Protein AF-A0A1M7AL70-F1 (afdb_monomer_lite)

Secondary structure (DSSP, 8-state):
---TTSS-EEEEEETTEEEEEEP---SS----HHHHHHHHHHHHHHT-

Sequence (48 aa):
ARAPEDAPALVKKIGKTTYKVRVHFSDTSTETMSDKIKRMLKNEIQQM

pLDDT: mean 81.15, std 10.33, range [52.06, 93.62]

Foldseek 3Di:
DDPQVPADWDWDDDPPDIDTHGDDDDPPDPADPVNVVVVVVVVVVVVD

Structure (mmCIF, N/CA/C/O backbone):
data_AF-A0A1M7AL70-F1
#
_entry.id   AF-A0A1M7AL70-F1
#
loop_
_atom_site.group_PDB
_atom_site.id
_atom_site.type_symbol
_atom_site.l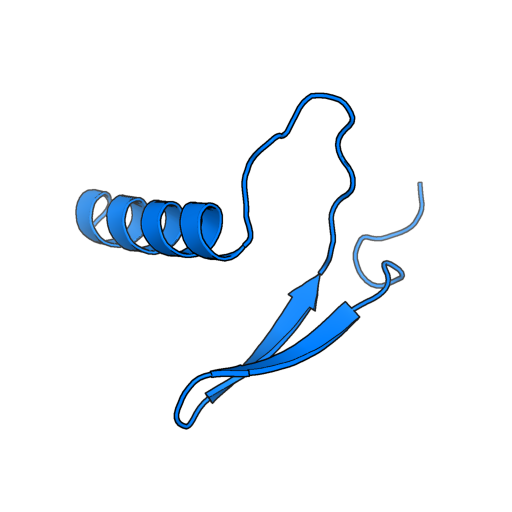abel_atom_id
_atom_site.label_alt_id
_atom_site.label_comp_id
_atom_site.label_asym_id
_atom_site.label_entity_id
_atom_site.label_seq_id
_atom_site.pdbx_PDB_ins_code
_atom_site.Cartn_x
_atom_site.Cartn_y
_atom_site.Cartn_z
_atom_site.occupancy
_atom_site.B_iso_or_equiv
_atom_site.auth_seq_id
_atom_site.auth_comp_id
_atom_site.auth_asym_id
_atom_site.auth_atom_id
_atom_site.pdbx_PDB_model_num
ATOM 1 N N . ALA A 1 1 ? -3.417 1.316 -26.581 1.00 52.06 1 ALA A N 1
ATOM 2 C CA . ALA A 1 1 ? -2.883 1.151 -25.212 1.00 52.06 1 ALA A CA 1
ATOM 3 C C . ALA A 1 1 ? -3.472 -0.123 -24.612 1.00 52.06 1 ALA A C 1
ATOM 5 O O . ALA A 1 1 ? -4.653 -0.367 -24.825 1.00 52.06 1 ALA A O 1
ATOM 6 N N . ARG A 1 2 ? -2.666 -0.968 -23.955 1.00 54.53 2 ARG A N 1
ATOM 7 C CA . ARG A 1 2 ? -3.120 -2.238 -23.353 1.00 54.53 2 ARG A CA 1
ATOM 8 C C . ARG A 1 2 ? -4.076 -1.928 -22.192 1.00 54.53 2 ARG A C 1
ATOM 10 O O . ARG A 1 2 ? -3.748 -1.079 -21.366 1.00 54.53 2 ARG A O 1
ATOM 17 N N . ALA A 1 3 ? -5.251 -2.557 -22.150 1.00 60.09 3 ALA A N 1
ATOM 18 C CA . ALA A 1 3 ? -6.207 -2.352 -21.063 1.00 60.09 3 ALA A CA 1
ATOM 19 C C . ALA A 1 3 ? -5.569 -2.750 -19.713 1.00 60.09 3 ALA A C 1
ATOM 21 O O . ALA A 1 3 ? -4.797 -3.711 -19.671 1.00 60.09 3 ALA A O 1
ATOM 22 N N . PRO A 1 4 ? -5.891 -2.071 -18.594 1.00 60.97 4 PRO A N 1
ATOM 23 C CA . PRO A 1 4 ? -5.321 -2.363 -17.270 1.00 60.97 4 PRO A CA 1
ATOM 24 C C . PRO A 1 4 ? -5.650 -3.773 -16.745 1.00 60.97 4 PRO A C 1
ATOM 26 O O . PRO A 1 4 ? -5.183 -4.165 -15.673 1.00 60.97 4 PRO A O 1
ATOM 29 N N . GLU A 1 5 ? -6.484 -4.527 -17.460 1.00 63.16 5 GLU A N 1
ATOM 30 C CA . GLU A 1 5 ? -6.837 -5.921 -17.189 1.00 63.16 5 GLU A CA 1
ATOM 31 C C . GLU A 1 5 ? -5.774 -6.921 -17.668 1.00 63.16 5 GLU A C 1
ATOM 33 O O . GLU A 1 5 ? -5.694 -8.014 -17.114 1.00 63.16 5 GLU A O 1
ATOM 38 N N . ASP A 1 6 ? -4.919 -6.522 -18.615 1.00 64.75 6 ASP A N 1
ATOM 39 C CA . ASP A 1 6 ? -3.851 -7.359 -19.187 1.00 64.75 6 ASP A CA 1
ATOM 40 C C . ASP A 1 6 ? -2.512 -7.208 -18.435 1.00 64.75 6 ASP A C 1
ATOM 42 O O . ASP A 1 6 ? -1.516 -7.855 -18.755 1.00 64.75 6 ASP A O 1
ATOM 46 N N . ALA A 1 7 ? -2.464 -6.320 -17.436 1.00 68.31 7 ALA A N 1
ATOM 47 C CA . ALA A 1 7 ? -1.281 -6.126 -16.610 1.00 68.31 7 ALA A CA 1
ATOM 48 C C . ALA A 1 7 ? -1.078 -7.329 -15.669 1.00 68.31 7 ALA A C 1
ATOM 50 O O . ALA A 1 7 ? -2.052 -7.822 -15.086 1.00 68.31 7 ALA A O 1
ATOM 51 N N . PRO A 1 8 ? 0.173 -7.780 -15.460 1.00 74.12 8 PRO A N 1
ATOM 52 C CA . PRO A 1 8 ? 0.460 -8.899 -14.575 1.00 74.12 8 PRO A CA 1
ATOM 53 C C . PRO A 1 8 ? -0.084 -8.621 -13.170 1.00 74.12 8 PRO A C 1
ATOM 55 O O . PRO A 1 8 ? 0.243 -7.619 -12.525 1.00 74.12 8 PRO A O 1
ATOM 58 N N . ALA A 1 9 ? -0.954 -9.520 -12.713 1.00 79.31 9 ALA A N 1
ATOM 59 C CA . ALA A 1 9 ? -1.579 -9.449 -11.406 1.00 79.31 9 ALA A CA 1
ATOM 60 C C . ALA A 1 9 ? -0.986 -10.513 -10.480 1.00 79.31 9 ALA A C 1
ATOM 62 O O . ALA A 1 9 ? -0.920 -11.692 -10.819 1.00 79.31 9 ALA A O 1
ATOM 63 N N . LEU A 1 10 ? -0.590 -10.089 -9.287 1.00 84.31 10 LEU A N 1
ATOM 64 C CA . LEU A 1 10 ? -0.132 -10.942 -8.203 1.00 84.31 10 LEU A CA 1
ATOM 65 C C . LEU A 1 10 ? -1.322 -11.258 -7.299 1.00 84.31 10 LEU A C 1
ATOM 67 O O . LEU A 1 10 ? -2.001 -10.352 -6.816 1.00 84.31 10 LEU A O 1
ATOM 71 N N . VAL A 1 11 ? -1.572 -12.535 -7.029 1.00 87.19 11 VAL A N 1
ATOM 72 C CA . VAL A 1 11 ? -2.554 -12.934 -6.016 1.00 87.19 11 VAL A CA 1
ATOM 73 C C . VAL A 1 11 ? -1.839 -13.017 -4.674 1.00 87.19 11 VAL A C 1
ATOM 75 O O . VAL A 1 11 ? -0.870 -13.759 -4.526 1.00 87.19 11 VAL A O 1
ATOM 78 N N . LYS A 1 12 ? -2.293 -12.239 -3.690 1.00 86.00 12 LYS A N 1
ATOM 79 C CA . LYS A 1 12 ? -1.675 -12.187 -2.362 1.00 86.00 12 LYS A CA 1
ATOM 80 C C . LYS A 1 12 ? -2.739 -12.295 -1.282 1.00 86.00 12 LYS A C 1
ATOM 82 O O . LYS A 1 12 ? -3.700 -11.531 -1.269 1.00 86.00 12 LYS A O 1
ATOM 87 N N . LYS A 1 13 ? -2.560 -13.235 -0.357 1.00 88.25 13 LYS A N 1
ATOM 88 C CA . LYS A 1 13 ? -3.414 -13.360 0.825 1.00 88.25 13 LYS A CA 1
ATOM 89 C C . LYS A 1 13 ? -2.862 -12.480 1.942 1.00 88.25 13 LYS A C 1
ATOM 91 O O . LYS A 1 13 ? -1.699 -12.623 2.312 1.00 88.25 13 LYS A O 1
ATOM 96 N N . ILE A 1 14 ? -3.687 -11.575 2.460 1.00 84.94 14 ILE A N 1
ATOM 97 C CA . ILE A 1 14 ? -3.352 -10.696 3.585 1.00 84.94 14 ILE A CA 1
ATOM 98 C C . ILE A 1 14 ? -4.417 -10.927 4.658 1.00 84.94 14 ILE A C 1
ATOM 100 O O . ILE A 1 14 ? -5.594 -10.616 4.470 1.00 84.94 14 ILE A O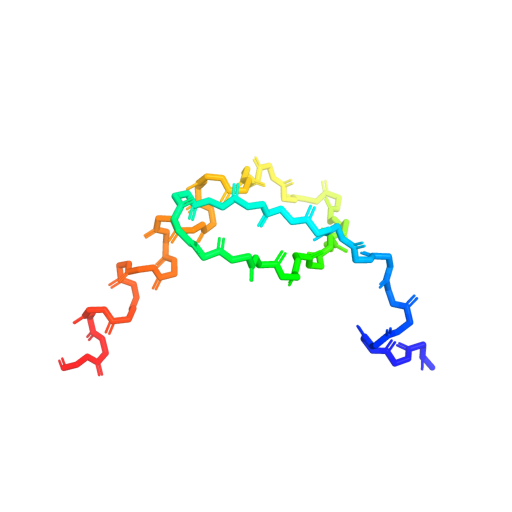 1
ATOM 104 N N . GLY A 1 15 ? -4.019 -11.550 5.769 1.00 87.25 15 GLY A N 1
ATOM 105 C CA . GLY A 1 15 ? -4.957 -12.018 6.790 1.00 87.25 15 GLY A CA 1
ATOM 106 C C . GLY A 1 15 ? -5.935 -13.060 6.231 1.00 87.25 15 GLY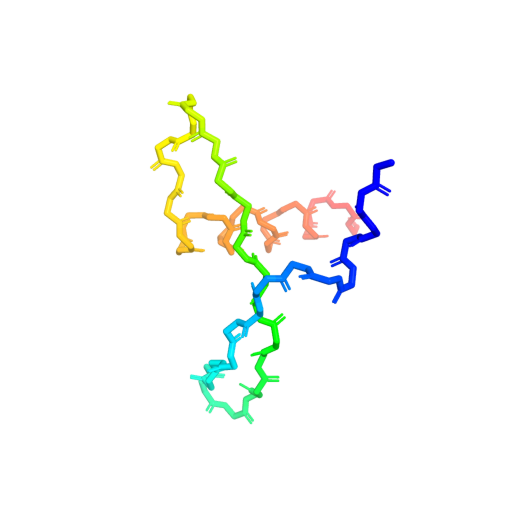 A C 1
ATOM 107 O O . GLY A 1 15 ? -5.527 -14.117 5.744 1.00 87.25 15 GLY A O 1
ATOM 108 N N . LYS A 1 16 ? -7.237 -12.759 6.306 1.00 92.19 16 LYS A N 1
ATOM 109 C CA . LYS A 1 16 ? -8.319 -13.625 5.800 1.00 92.19 16 LYS A CA 1
ATOM 110 C C . LYS A 1 16 ? -8.730 -13.310 4.358 1.00 92.19 16 LYS A C 1
ATOM 112 O O . LYS A 1 16 ? -9.446 -14.107 3.761 1.00 92.19 16 LYS A O 1
ATOM 117 N N . THR A 1 17 ? -8.259 -12.199 3.794 1.00 88.44 17 THR A N 1
ATOM 118 C CA . THR A 1 17 ? -8.715 -11.700 2.493 1.00 88.44 17 THR A CA 1
ATOM 119 C C . THR A 1 17 ? -7.668 -11.963 1.416 1.00 88.44 17 THR A C 1
ATOM 121 O O . THR A 1 17 ? -6.471 -11.731 1.605 1.00 88.44 17 THR A O 1
ATOM 124 N N . THR A 1 18 ? -8.121 -12.458 0.267 1.00 91.12 18 THR A N 1
ATOM 125 C CA . THR A 1 18 ? -7.279 -12.670 -0.911 1.00 91.12 18 THR A CA 1
ATOM 126 C C . THR A 1 18 ? -7.408 -11.469 -1.835 1.00 91.12 18 THR A C 1
ATOM 128 O O . THR A 1 18 ? -8.496 -11.165 -2.314 1.00 91.12 18 THR A O 1
ATOM 131 N N . TYR A 1 19 ? -6.294 -10.797 -2.097 1.00 86.25 19 TYR A N 1
ATOM 132 C CA . TYR A 1 19 ? -6.237 -9.616 -2.946 1.00 86.25 19 TYR A CA 1
ATOM 133 C C . TYR A 1 19 ? -5.618 -9.952 -4.303 1.00 86.25 19 TYR A C 1
ATOM 135 O O . TYR A 1 19 ? -4.595 -10.635 -4.381 1.00 86.25 19 TYR A O 1
ATOM 143 N N . LYS A 1 20 ? -6.213 -9.414 -5.373 1.00 85.12 20 LYS A N 1
ATOM 144 C CA . LYS A 1 20 ? -5.604 -9.352 -6.707 1.00 85.12 20 LYS A CA 1
ATOM 145 C C . LYS A 1 20 ? -4.869 -8.019 -6.831 1.00 85.12 20 LYS A C 1
ATOM 147 O O . LYS A 1 20 ? -5.487 -6.973 -7.012 1.00 85.12 20 LYS A O 1
ATOM 152 N N . VAL A 1 21 ? -3.551 -8.055 -6.695 1.00 82.69 21 VAL A N 1
ATOM 153 C CA . VAL A 1 21 ? -2.682 -6.877 -6.711 1.00 82.69 21 VAL A CA 1
ATOM 154 C C . VAL A 1 21 ? -2.148 -6.667 -8.120 1.00 82.69 21 VAL A C 1
ATOM 156 O O . VAL A 1 21 ? -1.542 -7.567 -8.691 1.00 82.69 21 VAL A O 1
ATOM 159 N N . ARG A 1 22 ? -2.342 -5.475 -8.686 1.00 80.94 22 ARG A N 1
ATOM 160 C CA . ARG A 1 22 ? -1.734 -5.092 -9.968 1.00 80.94 22 ARG A CA 1
ATOM 161 C C . ARG A 1 22 ? -0.464 -4.292 -9.710 1.00 80.94 22 ARG A C 1
ATOM 163 O O . ARG A 1 22 ? -0.485 -3.357 -8.909 1.00 80.94 22 ARG A O 1
ATOM 170 N N . VAL A 1 23 ? 0.626 -4.661 -10.380 1.00 76.81 23 VAL A N 1
ATOM 171 C CA . VAL A 1 23 ? 1.891 -3.924 -10.294 1.00 76.81 23 VAL A CA 1
ATOM 172 C C . VAL A 1 23 ? 1.904 -2.863 -11.381 1.00 76.81 23 VAL A C 1
ATOM 174 O O . VAL A 1 23 ? 1.710 -3.164 -12.555 1.00 76.81 23 VAL A O 1
ATOM 177 N N . HIS A 1 24 ? 2.132 -1.619 -10.977 1.00 76.50 24 HIS A N 1
ATOM 178 C CA . HIS A 1 24 ? 2.393 -0.523 -11.896 1.00 76.50 24 HIS A CA 1
ATOM 179 C C . HIS A 1 24 ? 3.847 -0.106 -11.715 1.00 76.50 24 HIS A C 1
ATOM 181 O O . HIS A 1 24 ? 4.213 0.392 -10.651 1.00 76.50 24 HIS A O 1
ATOM 187 N N . PHE A 1 25 ? 4.669 -0.340 -12.734 1.00 73.12 25 PHE A N 1
ATOM 188 C CA . PHE A 1 25 ? 6.056 0.108 -12.733 1.00 73.12 25 PHE A CA 1
ATOM 189 C C . PHE A 1 25 ? 6.089 1.610 -13.018 1.00 73.12 25 PHE A C 1
ATOM 191 O O . PHE A 1 25 ? 5.408 2.095 -13.919 1.00 73.12 25 PHE A O 1
ATOM 198 N N . SER A 1 26 ? 6.839 2.348 -12.213 1.00 77.81 26 SER A N 1
ATOM 199 C CA . SER A 1 26 ? 7.058 3.781 -12.375 1.00 77.81 26 SER A CA 1
ATOM 200 C C . SER A 1 26 ? 8.527 4.045 -12.100 1.00 77.81 26 SER A C 1
ATOM 202 O O . SER A 1 26 ? 9.049 3.558 -11.100 1.00 77.81 26 SER A O 1
ATOM 204 N N . ASP A 1 27 ? 9.176 4.796 -12.983 1.00 78.50 27 ASP A N 1
ATOM 205 C CA . ASP A 1 27 ? 10.603 5.114 -12.878 1.00 78.50 27 ASP A CA 1
ATOM 206 C C . ASP A 1 27 ? 10.896 6.046 -11.688 1.00 78.50 27 ASP A C 1
ATOM 208 O O . ASP A 1 27 ? 11.951 5.993 -11.068 1.00 78.50 27 ASP A O 1
ATOM 212 N N . THR A 1 28 ? 9.906 6.855 -11.301 1.00 82.56 28 THR A N 1
ATOM 213 C CA . THR A 1 28 ? 10.032 7.862 -10.239 1.00 82.56 28 THR A CA 1
ATOM 214 C C . THR A 1 28 ? 9.418 7.438 -8.907 1.00 82.56 28 THR A C 1
ATOM 216 O O . THR A 1 28 ? 9.595 8.128 -7.903 1.00 82.56 28 THR A O 1
ATOM 219 N N . SER A 1 29 ? 8.670 6.329 -8.854 1.00 76.06 29 SER A N 1
ATOM 220 C CA . SER A 1 29 ? 8.040 5.889 -7.605 1.00 76.06 29 SER A CA 1
ATOM 221 C C . SER A 1 29 ? 8.956 4.970 -6.812 1.00 76.06 29 SER A C 1
ATOM 223 O O . SER A 1 29 ? 9.172 3.819 -7.172 1.00 76.06 29 SER A O 1
ATOM 225 N N . THR A 1 30 ? 9.380 5.447 -5.649 1.00 82.88 30 THR A N 1
ATOM 226 C CA . THR A 1 30 ? 10.028 4.646 -4.599 1.00 82.88 30 THR A CA 1
ATOM 227 C C . THR A 1 30 ? 9.017 4.036 -3.616 1.00 82.88 30 THR A C 1
ATOM 229 O O . THR A 1 30 ? 9.388 3.411 -2.622 1.00 82.88 30 THR A O 1
ATOM 232 N N . GLU A 1 31 ? 7.721 4.218 -3.886 1.00 84.31 31 GLU A N 1
ATOM 233 C CA . GLU A 1 31 ? 6.615 3.799 -3.028 1.00 84.31 31 GLU A CA 1
ATOM 234 C C . GLU A 1 31 ? 6.526 2.268 -2.937 1.00 84.31 31 GLU A C 1
ATOM 236 O O . GLU A 1 31 ? 6.343 1.564 -3.932 1.00 84.31 31 GLU A O 1
ATOM 241 N N . THR A 1 32 ? 6.616 1.740 -1.716 1.00 86.31 32 THR A N 1
ATOM 242 C CA . THR A 1 32 ? 6.442 0.304 -1.466 1.00 86.31 32 THR A CA 1
ATOM 243 C C . THR A 1 32 ? 4.960 -0.069 -1.397 1.00 86.31 32 THR A C 1
ATOM 245 O O . THR A 1 32 ? 4.100 0.758 -1.093 1.00 86.31 32 THR A O 1
ATOM 248 N N . MET A 1 33 ? 4.641 -1.352 -1.587 1.00 82.94 33 MET A N 1
ATOM 249 C CA . MET A 1 33 ? 3.265 -1.852 -1.451 1.00 82.94 33 MET A CA 1
ATOM 250 C C . MET A 1 33 ? 2.663 -1.538 -0.070 1.00 82.94 33 MET A C 1
ATOM 252 O O . MET A 1 33 ? 1.500 -1.151 0.021 1.00 82.94 33 MET A O 1
ATOM 256 N N . SER A 1 34 ? 3.462 -1.641 0.996 1.00 84.31 34 SER A N 1
ATOM 257 C CA . SER A 1 34 ? 3.046 -1.303 2.362 1.00 84.31 34 SER A CA 1
ATOM 258 C C . SER A 1 34 ? 2.766 0.189 2.544 1.00 84.31 34 SER A C 1
ATOM 260 O O . SER A 1 34 ? 1.841 0.549 3.271 1.00 84.31 34 SER A O 1
ATOM 262 N N . ASP A 1 35 ? 3.557 1.054 1.906 1.00 89.31 35 ASP A N 1
ATOM 263 C CA . ASP A 1 35 ? 3.345 2.502 1.936 1.00 89.31 35 ASP A CA 1
ATOM 264 C C . ASP A 1 35 ? 2.045 2.881 1.216 1.00 89.31 35 ASP A C 1
ATOM 266 O O . ASP A 1 35 ? 1.161 3.519 1.793 1.00 89.31 35 ASP A O 1
ATOM 270 N N . LYS A 1 36 ? 1.857 2.333 0.011 1.00 87.25 36 LYS A N 1
ATOM 271 C CA . LYS A 1 36 ? 0.657 2.543 -0.797 1.00 87.25 36 LYS A CA 1
ATOM 272 C C . LYS A 1 36 ? -0.618 2.113 -0.076 1.00 87.25 36 LYS A C 1
ATOM 274 O O . LYS A 1 36 ? -1.591 2.862 -0.078 1.00 87.25 36 LYS A O 1
ATOM 279 N N . ILE A 1 37 ? -0.621 0.942 0.572 1.00 87.06 37 ILE A N 1
ATOM 280 C CA . ILE A 1 37 ? -1.773 0.457 1.354 1.00 87.06 37 ILE A CA 1
ATOM 281 C C . ILE A 1 37 ? -2.082 1.411 2.512 1.00 87.06 37 ILE A C 1
ATOM 283 O O . ILE A 1 37 ? -3.234 1.801 2.689 1.00 87.06 37 ILE A O 1
ATOM 287 N N . LYS A 1 38 ? -1.064 1.834 3.274 1.00 89.62 38 LYS A N 1
ATOM 288 C CA . LYS A 1 38 ? -1.249 2.782 4.383 1.00 89.62 38 LYS A CA 1
ATOM 289 C C . LYS A 1 38 ? -1.835 4.112 3.906 1.00 89.62 38 LYS A C 1
ATOM 291 O O . LYS A 1 38 ? -2.752 4.627 4.542 1.00 89.62 38 LYS A O 1
ATOM 296 N N . ARG A 1 39 ? -1.364 4.642 2.771 1.00 92.69 39 ARG A N 1
ATOM 297 C CA . ARG A 1 39 ? -1.919 5.869 2.181 1.00 92.69 39 ARG A CA 1
ATOM 298 C C . ARG A 1 39 ? -3.371 5.693 1.739 1.00 92.69 39 ARG A C 1
ATOM 300 O O . ARG A 1 39 ? -4.181 6.569 2.017 1.00 92.69 39 ARG A O 1
ATOM 307 N N . MET A 1 40 ? -3.702 4.581 1.078 1.00 90.12 40 MET A N 1
ATOM 308 C CA . MET A 1 40 ? -5.076 4.293 0.643 1.00 90.1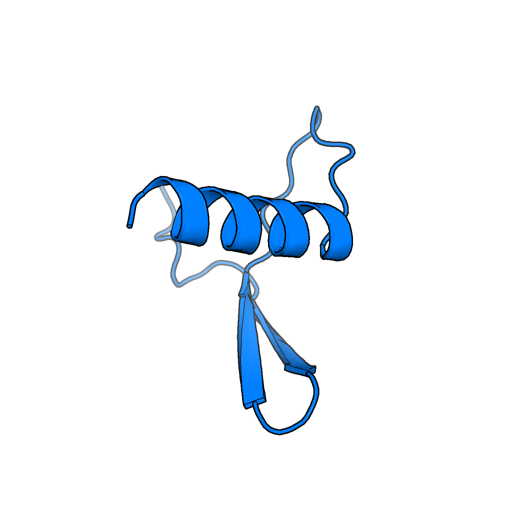2 40 MET A CA 1
ATOM 309 C C . MET A 1 40 ? -6.042 4.283 1.832 1.00 90.12 40 MET A C 1
ATOM 311 O O . MET A 1 40 ? -7.051 4.975 1.788 1.00 90.12 40 MET A O 1
ATOM 315 N N . LEU A 1 41 ? -5.685 3.587 2.918 1.00 90.12 41 LEU A N 1
ATOM 316 C CA . LEU A 1 41 ? -6.493 3.542 4.143 1.00 90.12 41 LEU A CA 1
ATOM 317 C C . LEU A 1 41 ? -6.669 4.932 4.770 1.00 90.12 41 LEU A C 1
ATOM 319 O O . LEU A 1 41 ? -7.772 5.301 5.159 1.00 90.12 41 LEU A O 1
ATOM 323 N N . LYS A 1 42 ? -5.592 5.726 4.8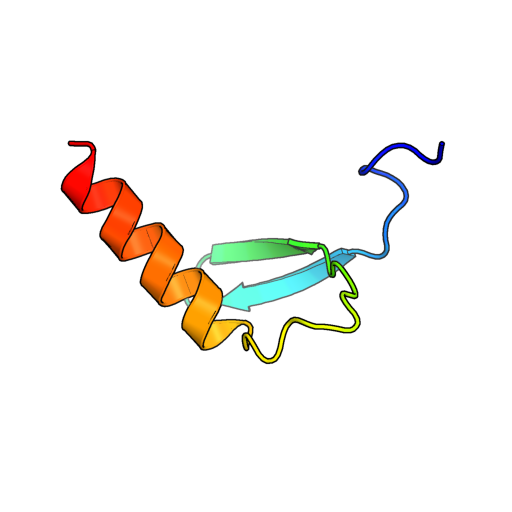46 1.00 93.00 42 LYS A N 1
ATOM 324 C CA . LYS A 1 42 ? -5.660 7.093 5.384 1.00 93.00 42 LYS A CA 1
ATOM 325 C C . LYS A 1 42 ? -6.583 7.983 4.550 1.00 93.00 42 LYS A C 1
ATOM 327 O O . LYS A 1 42 ? -7.387 8.714 5.118 1.00 93.00 42 LYS A O 1
ATOM 332 N N . ASN A 1 43 ? -6.468 7.922 3.225 1.00 93.62 43 ASN A N 1
ATOM 333 C CA . ASN A 1 43 ? -7.311 8.705 2.324 1.00 93.62 43 ASN A CA 1
ATOM 334 C C . ASN A 1 43 ? -8.780 8.287 2.417 1.00 93.62 43 ASN A C 1
ATOM 336 O O . ASN A 1 43 ? -9.646 9.148 2.375 1.00 93.62 43 ASN A O 1
ATOM 340 N N . GLU A 1 44 ? -9.064 6.995 2.576 1.00 90.19 44 GLU A N 1
ATOM 341 C CA . GLU A 1 44 ? -10.433 6.498 2.731 1.00 90.19 44 GLU A CA 1
ATOM 342 C C . GLU A 1 44 ? -11.093 7.052 4.001 1.00 90.19 44 GLU A C 1
ATOM 344 O O . GLU A 1 44 ? -12.202 7.563 3.925 1.00 90.19 44 GLU A O 1
ATOM 349 N N . ILE A 1 45 ? -10.378 7.069 5.134 1.00 91.69 45 ILE A N 1
ATOM 350 C CA . ILE A 1 45 ? -10.874 7.653 6.395 1.00 91.69 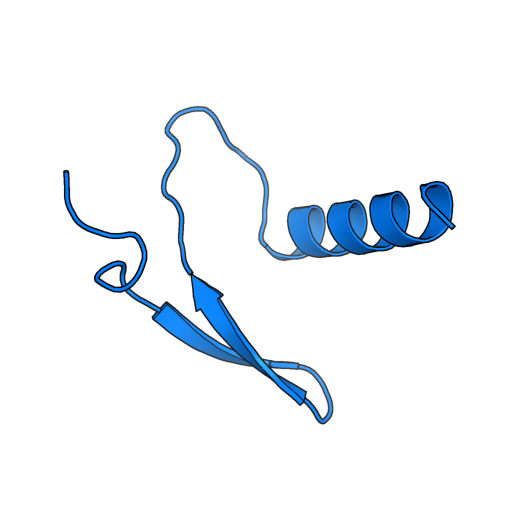45 ILE A CA 1
ATOM 351 C C . ILE A 1 45 ? -11.074 9.173 6.285 1.00 91.69 45 ILE A C 1
ATOM 353 O O . ILE A 1 45 ? -11.988 9.714 6.891 1.00 91.69 45 ILE A O 1
ATOM 357 N N . GLN A 1 46 ? -10.211 9.882 5.552 1.00 87.19 46 GLN A N 1
ATOM 358 C CA . GLN A 1 46 ? -10.315 11.339 5.382 1.00 87.19 46 GLN A CA 1
ATOM 359 C C . GLN A 1 46 ? -11.431 11.770 4.426 1.00 87.19 46 GLN A C 1
ATOM 361 O O . GLN A 1 46 ? -11.823 12.931 4.455 1.00 87.19 46 GLN A O 1
ATOM 366 N N . GLN A 1 47 ? -11.896 10.868 3.561 1.00 81.38 47 GLN A N 1
ATOM 367 C CA . GLN A 1 47 ? -13.006 11.127 2.643 1.00 81.38 47 GLN A CA 1
ATOM 368 C C . GLN A 1 47 ? -14.359 10.619 3.166 1.00 81.38 47 GLN A C 1
ATOM 370 O O . GLN A 1 47 ? -15.342 10.697 2.429 1.00 81.38 47 GLN A O 1
ATOM 375 N N . MET A 1 48 ? -14.410 10.107 4.403 1.00 67.81 48 MET A N 1
ATOM 376 C CA . MET A 1 48 ? -15.651 9.815 5.133 1.00 67.81 48 MET A CA 1
ATOM 377 C C . MET A 1 48 ? -16.128 11.008 5.959 1.00 67.81 48 MET A C 1
ATOM 379 O O . MET A 1 48 ? -15.277 11.820 6.385 1.00 67.81 48 MET A O 1
#

InterPro domains:
  IPR026990 Transposon-encoded protein TnpW [PF14202] (12-44)

Organism: NCBI:txid1121323

Radius of gyration: 12.95 Å; chains: 1; bounding box: 26×25×32 Å